Protein AF-A0A2T7V8K8-F1 (afdb_monomer_lite)

Sequence (51 aa):
MSGGEIGMLVLETVLRIRREHASGKAIKAIARDLHLSRKVVRKAIRAPEAD

Radius of gyration: 11.31 Å; chains: 1; bounding box: 33×20×29 Å

Secondary structure (DSSP, 8-state):
-----S-S-HHHHHHHHHHHHHTT--HHHHHHHTT--HHHHHHHHHPPP--

Foldseek 3Di:
DDPPDPCPPLVVLLVVLCVCVVVVDDLVVSCVVVVHDSVSSVCSNPDDPDD

pLDDT: mean 80.51, std 19.21, range [40.03, 97.06]

Structure (mmCIF, N/CA/C/O backbone):
data_AF-A0A2T7V8K8-F1
#
_entry.id   AF-A0A2T7V8K8-F1
#
loop_
_atom_site.group_PDB
_atom_site.id
_atom_site.type_symbol
_atom_site.label_atom_id
_atom_site.label_alt_id
_atom_site.label_comp_id
_atom_site.label_asym_id
_atom_site.label_entity_id
_atom_site.label_seq_id
_atom_site.pdbx_PDB_ins_code
_atom_site.Cartn_x
_atom_site.Cartn_y
_atom_site.Cartn_z
_atom_site.occupancy
_atom_site.B_iso_or_equiv
_atom_site.auth_seq_id
_atom_site.auth_comp_id
_atom_site.auth_asym_id
_atom_site.auth_atom_id
_atom_site.pdbx_PDB_model_num
ATOM 1 N N . MET A 1 1 ? -14.274 7.499 -17.857 1.00 40.41 1 MET A N 1
ATOM 2 C CA . MET A 1 1 ? -13.209 7.131 -16.892 1.00 40.41 1 MET A CA 1
ATOM 3 C C . MET A 1 1 ? -13.329 5.631 -16.678 1.00 40.41 1 MET A C 1
ATOM 5 O O . MET A 1 1 ? -14.431 5.198 -16.410 1.00 40.41 1 MET A O 1
ATOM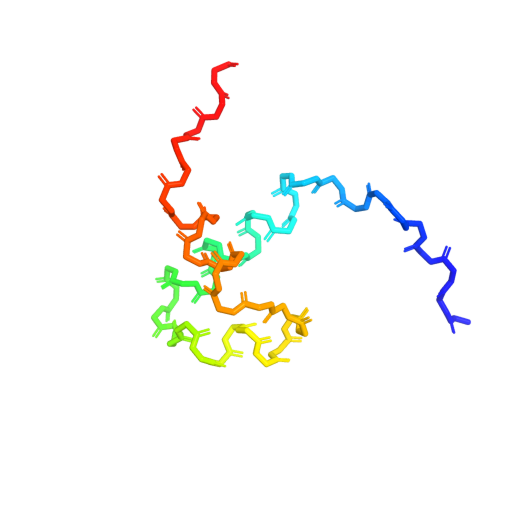 9 N N . SER A 1 2 ? -12.359 4.752 -16.872 1.00 52.25 2 SER A N 1
ATOM 10 C CA . SER A 1 2 ? -10.907 4.850 -16.890 1.00 52.25 2 SER A CA 1
ATOM 11 C C . SER A 1 2 ? -10.418 3.710 -17.791 1.00 52.25 2 SER A C 1
ATOM 13 O O . SER A 1 2 ? -10.525 2.543 -17.427 1.00 52.25 2 SER A O 1
ATOM 15 N N . GLY A 1 3 ? -9.950 4.058 -18.986 1.00 40.03 3 GLY A N 1
ATOM 16 C CA . GLY A 1 3 ? -9.181 3.174 -19.858 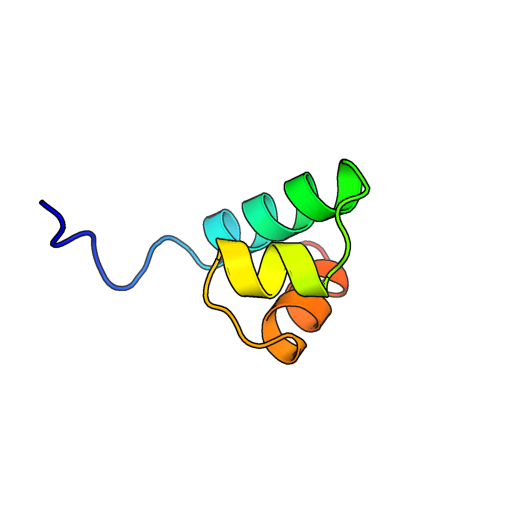1.00 40.03 3 GLY A CA 1
ATOM 17 C C . GLY A 1 3 ? -7.686 3.351 -19.607 1.00 40.03 3 GLY A C 1
ATOM 18 O O . GLY A 1 3 ? -6.930 3.404 -20.564 1.00 40.03 3 GLY A O 1
ATOM 19 N N . GLY A 1 4 ? -7.274 3.511 -18.343 1.00 42.19 4 GLY A N 1
ATOM 20 C CA . GLY A 1 4 ? -5.867 3.577 -17.947 1.00 42.19 4 GLY A CA 1
ATOM 21 C C . GLY A 1 4 ? -5.214 2.196 -18.011 1.00 42.19 4 GLY A C 1
ATOM 22 O O . GLY A 1 4 ? -5.044 1.537 -16.993 1.00 42.19 4 GLY A O 1
ATOM 23 N N . GLU A 1 5 ? -4.942 1.732 -19.230 1.00 47.09 5 GLU A N 1
ATOM 24 C CA . GLU A 1 5 ? -3.601 1.277 -19.612 1.00 47.09 5 GLU A CA 1
ATOM 25 C C . GLU A 1 5 ? -2.923 0.313 -18.618 1.00 47.09 5 GLU A C 1
ATOM 27 O O . GL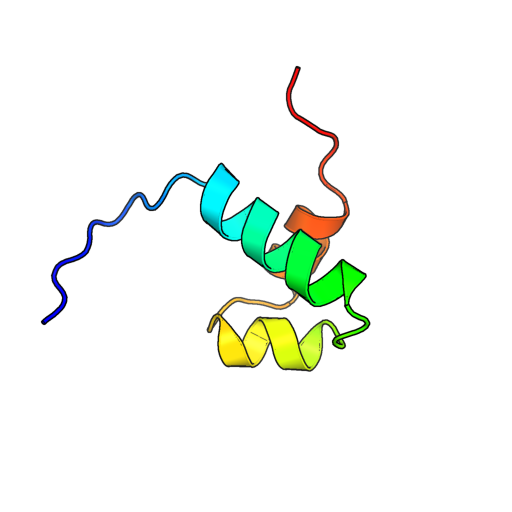U A 1 5 ? -2.022 0.692 -17.882 1.00 47.09 5 GLU A O 1
ATOM 32 N N . ILE A 1 6 ? -3.408 -0.932 -18.555 1.00 43.00 6 ILE A N 1
ATOM 33 C CA . ILE A 1 6 ? -2.756 -2.251 -18.803 1.00 43.00 6 ILE A CA 1
ATOM 34 C C . ILE A 1 6 ? -1.235 -2.439 -18.502 1.00 43.00 6 ILE A C 1
ATOM 36 O O . ILE A 1 6 ? -0.773 -3.569 -18.358 1.00 43.00 6 ILE A O 1
ATOM 40 N N . GLY A 1 7 ? -0.457 -1.377 -18.312 1.00 44.03 7 GLY A N 1
ATOM 41 C CA . GLY A 1 7 ? 0.939 -1.350 -17.897 1.00 44.03 7 GLY A CA 1
ATOM 42 C C . GLY A 1 7 ? 1.278 -0.113 -17.059 1.00 44.03 7 GLY A C 1
ATOM 43 O O . GLY A 1 7 ? 2.295 0.520 -17.323 1.00 44.03 7 GLY A O 1
ATOM 44 N N . MET A 1 8 ? 0.471 0.234 -16.043 1.00 51.25 8 MET A N 1
ATOM 45 C CA . MET A 1 8 ? 0.946 1.079 -14.939 1.00 51.25 8 MET A CA 1
ATOM 46 C C . MET A 1 8 ? 2.207 0.403 -14.395 1.00 51.25 8 MET A C 1
ATOM 48 O O . MET A 1 8 ? 2.117 -0.672 -13.794 1.00 51.25 8 MET A O 1
ATOM 52 N N . LEU A 1 9 ? 3.361 0.974 -14.759 1.00 57.31 9 LEU A N 1
ATOM 53 C CA . LEU A 1 9 ? 4.712 0.424 -14.656 1.00 57.31 9 LEU A CA 1
ATOM 54 C C . LEU A 1 9 ? 4.799 -0.487 -13.433 1.00 57.31 9 LEU A C 1
ATOM 56 O O . LEU A 1 9 ? 4.459 -0.043 -12.341 1.00 57.31 9 LEU A O 1
ATOM 60 N N . VAL A 1 10 ? 5.232 -1.747 -13.577 1.00 67.44 10 VAL A N 1
ATOM 61 C CA . VAL A 1 10 ? 5.378 -2.697 -12.446 1.00 67.44 10 VAL A CA 1
ATOM 62 C C . VAL A 1 10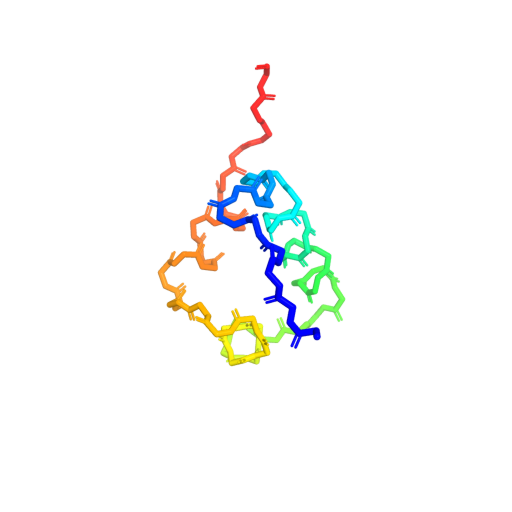 ? 5.978 -2.002 -11.212 1.00 67.44 10 VAL A C 1
ATOM 64 O O . VAL A 1 10 ? 5.545 -2.235 -10.084 1.00 67.44 10 VAL A O 1
ATOM 67 N N . LEU A 1 11 ? 6.897 -1.065 -11.453 1.00 74.62 11 LEU A N 1
ATOM 68 C CA . LEU A 1 11 ? 7.483 -0.160 -10.479 1.00 74.62 11 LEU A CA 1
ATOM 69 C C . LEU A 1 11 ? 6.482 0.731 -9.715 1.00 74.62 11 LEU A C 1
ATOM 71 O O . LEU A 1 11 ? 6.565 0.774 -8.496 1.00 74.62 11 LEU A O 1
ATOM 75 N N . GLU A 1 12 ? 5.530 1.419 -10.352 1.00 84.62 12 GLU A N 1
ATOM 76 C CA . GLU A 1 12 ? 4.546 2.278 -9.668 1.00 84.62 12 GLU A CA 1
ATOM 77 C C . GLU A 1 12 ? 3.679 1.468 -8.696 1.00 84.62 12 GLU A C 1
ATOM 79 O O . GLU A 1 12 ? 3.518 1.850 -7.533 1.00 84.62 12 GLU A O 1
ATOM 84 N N . THR A 1 13 ? 3.190 0.305 -9.135 1.00 86.62 13 THR A N 1
ATOM 85 C CA . THR A 1 13 ? 2.405 -0.593 -8.276 1.00 86.62 13 THR A CA 1
ATOM 86 C C . THR A 1 13 ? 3.249 -1.107 -7.106 1.00 86.62 13 THR A C 1
ATOM 88 O O . THR A 1 13 ? 2.794 -1.095 -5.960 1.00 86.62 13 THR A O 1
ATOM 91 N N . VAL A 1 14 ? 4.498 -1.514 -7.359 1.00 87.19 14 VAL A N 1
ATOM 92 C CA . VAL A 1 14 ? 5.433 -1.962 -6.314 1.00 87.19 14 VAL A CA 1
ATOM 93 C C . VAL A 1 14 ? 5.760 -0.828 -5.338 1.00 87.19 14 VAL A C 1
ATOM 95 O O . VAL A 1 14 ? 5.700 -1.035 -4.127 1.00 87.19 14 VAL A O 1
ATOM 98 N N . LEU A 1 15 ? 6.030 0.382 -5.827 1.00 88.06 15 LEU A N 1
ATOM 99 C CA . LEU A 1 15 ? 6.305 1.566 -5.010 1.00 88.06 15 LEU A CA 1
ATOM 100 C C . LEU A 1 15 ? 5.101 1.955 -4.157 1.00 88.06 15 LEU A C 1
ATOM 102 O O . LEU A 1 15 ? 5.265 2.331 -2.997 1.00 88.06 15 LEU A O 1
ATOM 106 N N . ARG A 1 16 ? 3.883 1.855 -4.695 1.00 91.06 16 ARG A N 1
ATOM 107 C CA . ARG A 1 16 ? 2.656 2.091 -3.931 1.00 91.06 16 ARG A CA 1
ATOM 108 C C . ARG A 1 16 ? 2.492 1.045 -2.831 1.00 91.06 16 ARG A C 1
ATOM 110 O O . ARG A 1 16 ? 2.299 1.420 -1.681 1.00 91.06 16 ARG A O 1
ATOM 117 N N . ILE A 1 17 ? 2.677 -0.242 -3.138 1.00 93.19 17 ILE A N 1
ATOM 118 C CA . ILE A 1 17 ? 2.672 -1.314 -2.128 1.00 93.19 17 ILE A CA 1
ATOM 119 C C . ILE A 1 17 ? 3.708 -1.048 -1.027 1.00 93.19 17 ILE A C 1
ATOM 121 O O . ILE A 1 17 ? 3.379 -1.159 0.153 1.00 93.19 17 ILE A O 1
ATOM 125 N N . ARG A 1 18 ? 4.947 -0.688 -1.391 1.00 91.12 18 ARG A N 1
ATOM 126 C CA . ARG A 1 18 ? 6.028 -0.417 -0.430 1.00 91.12 18 ARG A CA 1
ATOM 127 C C . ARG A 1 18 ? 5.715 0.796 0.443 1.00 91.12 18 ARG A C 1
ATOM 129 O O . ARG A 1 18 ? 5.923 0.714 1.647 1.00 91.12 18 ARG A O 1
ATOM 136 N N . ARG A 1 19 ? 5.159 1.874 -0.121 1.00 92.38 19 ARG A N 1
ATOM 137 C CA . ARG A 1 19 ? 4.741 3.066 0.640 1.00 92.38 19 ARG A CA 1
ATOM 138 C C . ARG A 1 19 ? 3.641 2.759 1.650 1.00 92.38 19 ARG A C 1
ATOM 140 O O . ARG A 1 19 ? 3.777 3.110 2.815 1.00 92.38 19 ARG A O 1
ATOM 147 N N . GLU A 1 20 ? 2.590 2.062 1.228 1.00 94.50 20 GLU A N 1
ATOM 148 C CA . GLU A 1 20 ? 1.498 1.665 2.127 1.00 94.50 20 GLU A CA 1
ATOM 149 C C . GLU A 1 20 ? 1.980 0.692 3.213 1.00 94.50 20 GLU A C 1
ATOM 151 O O . GLU A 1 20 ? 1.548 0.747 4.359 1.00 94.50 20 GLU A O 1
ATOM 156 N N . HIS A 1 21 ? 2.907 -0.206 2.877 1.00 94.31 21 HIS A N 1
ATOM 157 C CA . HIS A 1 21 ? 3.503 -1.094 3.869 1.00 94.31 21 HIS A CA 1
ATOM 158 C C . HIS A 1 21 ? 4.401 -0.330 4.855 1.00 94.31 21 HIS A C 1
ATOM 160 O O . HIS A 1 21 ? 4.356 -0.593 6.054 1.00 94.31 21 HIS A O 1
ATOM 166 N N . ALA A 1 22 ? 5.189 0.636 4.371 1.00 93.88 22 ALA A N 1
ATOM 167 C CA . ALA A 1 22 ? 6.048 1.483 5.197 1.00 93.88 22 ALA A CA 1
ATOM 168 C C . ALA A 1 22 ? 5.251 2.397 6.144 1.00 93.88 22 ALA A C 1
ATOM 170 O O . ALA A 1 22 ? 5.730 2.697 7.232 1.00 93.88 22 ALA A O 1
ATOM 171 N N . SER A 1 23 ? 4.019 2.779 5.784 1.00 94.12 23 SER A N 1
ATOM 172 C CA . SER A 1 23 ? 3.100 3.494 6.682 1.00 94.12 23 SER A CA 1
ATOM 173 C C . SER A 1 23 ? 2.432 2.593 7.733 1.00 94.12 23 SER A C 1
ATOM 175 O O . SER A 1 23 ? 1.609 3.062 8.517 1.00 94.12 23 SER A O 1
ATOM 177 N N . GLY A 1 24 ? 2.779 1.301 7.773 1.00 95.69 24 GLY A N 1
ATOM 178 C CA . GLY A 1 24 ? 2.288 0.344 8.762 1.00 95.69 24 GLY A CA 1
ATOM 179 C C . GLY A 1 24 ? 0.978 -0.348 8.383 1.00 95.69 24 GLY A C 1
ATOM 180 O O . GLY A 1 24 ? 0.434 -1.099 9.198 1.00 95.69 24 GLY A O 1
ATOM 181 N N . LYS A 1 25 ? 0.448 -0.157 7.162 1.00 96.62 25 LYS A N 1
ATOM 182 C CA . LYS A 1 25 ? -0.750 -0.899 6.748 1.00 96.62 25 LYS A CA 1
ATOM 183 C C . LYS A 1 25 ? -0.464 -2.394 6.643 1.00 96.62 25 LYS A C 1
ATOM 185 O O . LYS A 1 25 ? 0.512 -2.850 6.048 1.00 96.62 25 LYS A O 1
ATOM 190 N N . ALA A 1 26 ? -1.410 -3.189 7.137 1.00 96.12 26 ALA A N 1
ATOM 191 C CA . ALA A 1 26 ? -1.358 -4.635 6.999 1.00 96.12 26 ALA A CA 1
ATOM 192 C C . ALA A 1 26 ? -1.464 -5.071 5.526 1.00 96.12 26 ALA A C 1
ATOM 194 O O . ALA A 1 26 ? -2.289 -4.563 4.764 1.00 96.12 26 ALA A O 1
ATOM 195 N N . ILE A 1 27 ? -0.742 -6.135 5.159 1.00 95.31 27 ILE A N 1
ATOM 196 C CA . ILE A 1 27 ? -0.782 -6.759 3.819 1.00 95.31 27 ILE A CA 1
ATOM 197 C C . ILE A 1 27 ? -2.219 -7.051 3.355 1.00 95.31 27 ILE A C 1
ATOM 199 O O . ILE A 1 27 ? -2.531 -6.928 2.173 1.00 95.31 27 ILE A O 1
ATOM 203 N N . LYS A 1 28 ? -3.114 -7.444 4.274 1.00 96.81 28 LYS A N 1
ATOM 204 C CA . LYS A 1 28 ? -4.526 -7.719 3.957 1.00 96.81 28 LYS A CA 1
ATOM 205 C C . LYS A 1 28 ? -5.287 -6.460 3.534 1.00 96.81 28 LYS A C 1
ATOM 207 O O . LYS A 1 28 ? -6.145 -6.584 2.668 1.00 96.81 28 LYS A O 1
ATOM 212 N N . ALA A 1 29 ? -4.991 -5.307 4.135 1.00 97.06 29 ALA A N 1
ATOM 213 C CA . ALA A 1 29 ? -5.596 -4.032 3.761 1.00 97.06 29 ALA A CA 1
ATOM 214 C C . ALA A 1 29 ? -5.086 -3.598 2.383 1.00 97.06 29 ALA A C 1
ATOM 216 O O . ALA A 1 29 ? -5.884 -3.431 1.473 1.00 97.06 29 ALA A O 1
ATOM 217 N N . ILE A 1 30 ? -3.764 -3.607 2.182 1.00 95.06 30 ILE A N 1
ATOM 218 C CA . ILE A 1 30 ? -3.126 -3.261 0.899 1.00 95.06 30 ILE A CA 1
ATOM 219 C C . ILE A 1 30 ? -3.666 -4.126 -0.249 1.00 95.06 30 ILE A C 1
ATOM 221 O O . ILE A 1 30 ? -4.002 -3.622 -1.315 1.00 95.06 30 ILE A O 1
ATOM 225 N N . ALA A 1 31 ? -3.791 -5.436 -0.025 1.00 95.12 31 ALA A N 1
ATOM 226 C CA . ALA A 1 31 ? -4.344 -6.361 -1.011 1.00 95.12 31 ALA A CA 1
ATOM 227 C C . ALA A 1 31 ? -5.803 -6.040 -1.384 1.00 95.12 31 ALA A C 1
ATOM 229 O O . ALA A 1 31 ? -6.184 -6.223 -2.536 1.00 95.12 31 ALA A O 1
ATOM 230 N N . ARG A 1 32 ? -6.617 -5.572 -0.427 1.00 95.69 32 ARG A N 1
ATOM 231 C CA . ARG A 1 32 ? -8.006 -5.170 -0.686 1.00 95.69 32 ARG A CA 1
ATOM 232 C C . ARG A 1 32 ? -8.074 -3.827 -1.402 1.00 95.69 32 ARG A C 1
ATOM 234 O O . ARG A 1 32 ? -8.748 -3.747 -2.419 1.00 95.69 32 ARG A O 1
ATOM 241 N N . ASP A 1 33 ? -7.337 -2.830 -0.921 1.00 93.62 33 ASP A N 1
ATOM 242 C CA . ASP A 1 33 ? -7.315 -1.482 -1.497 1.00 93.62 33 ASP A CA 1
ATOM 243 C C . ASP A 1 33 ? -6.863 -1.525 -2.968 1.00 93.62 33 ASP A C 1
ATOM 245 O O . ASP A 1 33 ? -7.476 -0.916 -3.842 1.00 93.62 33 ASP A O 1
ATOM 249 N N . LEU A 1 34 ? -5.818 -2.307 -3.258 1.00 90.56 34 LEU A N 1
ATOM 250 C CA . LEU A 1 34 ? -5.233 -2.425 -4.597 1.00 90.56 34 LEU A CA 1
ATOM 251 C C . LEU A 1 34 ? -5.843 -3.548 -5.447 1.00 90.56 34 LEU A C 1
ATOM 253 O O . LEU A 1 34 ? -5.418 -3.730 -6.582 1.00 90.56 34 LEU A O 1
ATOM 257 N N . HIS A 1 35 ? -6.809 -4.311 -4.922 1.00 91.62 35 HIS A N 1
ATOM 258 C CA . HIS A 1 35 ? -7.420 -5.458 -5.612 1.00 91.62 35 HIS A CA 1
ATOM 259 C C . HIS A 1 35 ? -6.387 -6.495 -6.103 1.00 91.62 35 HIS A C 1
ATOM 261 O O . HIS A 1 35 ? -6.542 -7.134 -7.143 1.00 91.62 35 HIS A O 1
ATOM 267 N N . LEU A 1 36 ? -5.316 -6.684 -5.326 1.00 90.81 36 LEU A N 1
ATOM 268 C CA . LEU A 1 36 ? -4.216 -7.595 -5.633 1.00 90.81 36 LEU A CA 1
ATOM 269 C C . LEU A 1 36 ? -4.267 -8.850 -4.767 1.00 90.81 36 LEU A C 1
ATOM 271 O O . LEU A 1 36 ? -4.697 -8.846 -3.612 1.00 90.81 36 LEU A O 1
ATOM 275 N N . SER A 1 37 ? -3.709 -9.945 -5.286 1.00 93.06 37 SER A N 1
ATOM 276 C CA . SER A 1 37 ? -3.472 -11.115 -4.445 1.00 93.06 37 SER A CA 1
ATOM 277 C C . SER A 1 37 ? -2.434 -10.796 -3.362 1.00 93.06 37 SER A C 1
ATOM 279 O O . SER A 1 37 ? -1.422 -10.131 -3.599 1.00 93.06 37 SER A O 1
ATOM 281 N N . ARG A 1 38 ? -2.613 -11.362 -2.164 1.00 94.56 38 ARG A N 1
ATOM 282 C CA . ARG A 1 38 ? -1.629 -11.236 -1.069 1.00 94.56 38 ARG A CA 1
ATOM 283 C C . ARG A 1 38 ? -0.237 -11.743 -1.468 1.00 94.56 38 ARG A C 1
ATOM 285 O O . ARG A 1 38 ? 0.761 -11.294 -0.912 1.00 94.56 38 ARG A O 1
ATOM 292 N N . LYS A 1 39 ? -0.167 -12.677 -2.427 1.00 93.75 39 LYS A N 1
ATOM 293 C CA . LYS A 1 39 ? 1.088 -13.200 -2.983 1.00 93.75 39 LYS A CA 1
ATOM 294 C C . LYS A 1 39 ? 1.853 -12.113 -3.742 1.00 93.75 39 LYS A C 1
ATOM 296 O O . LYS A 1 39 ? 3.054 -11.986 -3.528 1.00 93.75 39 LYS A O 1
ATOM 301 N N . VAL A 1 40 ? 1.165 -11.316 -4.562 1.00 91.75 40 VAL A N 1
ATOM 302 C CA . VAL A 1 40 ? 1.766 -10.190 -5.299 1.00 91.75 40 VAL A CA 1
ATOM 303 C C . VAL A 1 40 ? 2.270 -9.125 -4.331 1.00 91.75 40 VAL A C 1
ATOM 305 O O . VAL A 1 40 ? 3.426 -8.728 -4.427 1.00 91.75 40 VAL A O 1
ATOM 308 N N . VAL A 1 41 ? 1.463 -8.753 -3.333 1.00 93.44 41 VAL A N 1
ATOM 309 C CA . VAL A 1 41 ? 1.864 -7.783 -2.299 1.00 93.44 41 VAL A CA 1
ATOM 310 C C . VAL A 1 41 ? 3.126 -8.249 -1.565 1.00 93.44 41 VAL A C 1
ATOM 312 O O . VAL A 1 41 ? 4.088 -7.498 -1.432 1.00 93.44 41 VAL A O 1
ATOM 315 N N . ARG A 1 42 ? 3.180 -9.524 -1.159 1.00 93.94 42 ARG A N 1
ATOM 316 C CA . ARG A 1 42 ? 4.366 -10.098 -0.506 1.00 93.94 42 ARG A CA 1
ATOM 317 C C . ARG A 1 42 ? 5.592 -10.115 -1.423 1.00 93.94 42 AR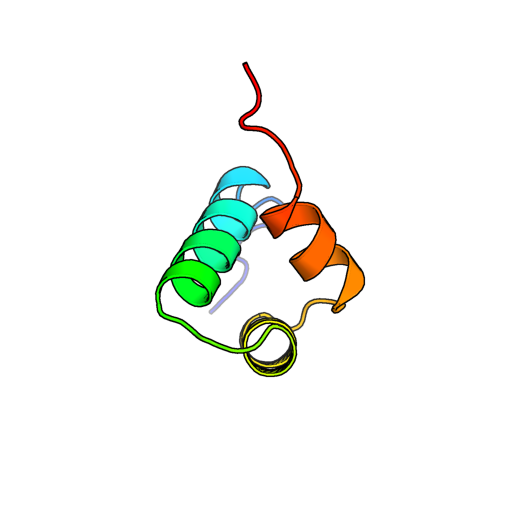G A C 1
ATOM 319 O O . ARG A 1 42 ? 6.697 -9.893 -0.937 1.00 93.94 42 ARG A O 1
ATOM 326 N N . LYS A 1 43 ? 5.414 -10.385 -2.720 1.00 91.31 43 LYS A N 1
ATOM 327 C CA . LYS A 1 43 ? 6.506 -10.350 -3.703 1.00 91.31 43 LYS A CA 1
ATOM 328 C C . LYS A 1 43 ? 7.037 -8.925 -3.883 1.00 91.31 43 LYS A C 1
ATOM 330 O O . LYS A 1 43 ? 8.244 -8.753 -3.879 1.00 91.31 43 LYS A O 1
ATOM 335 N N . ALA A 1 44 ? 6.160 -7.927 -3.955 1.00 90.25 44 ALA A N 1
ATOM 336 C CA . ALA A 1 44 ? 6.536 -6.519 -4.088 1.00 90.25 44 ALA A CA 1
ATOM 337 C C . ALA A 1 44 ? 7.303 -5.976 -2.869 1.00 90.25 44 ALA A C 1
ATOM 339 O O . ALA A 1 44 ? 8.222 -5.186 -3.031 1.00 90.25 44 ALA A O 1
ATOM 340 N N . ILE A 1 45 ? 6.963 -6.423 -1.654 1.00 90.31 45 ILE A N 1
ATOM 341 C CA . ILE A 1 45 ? 7.694 -6.046 -0.430 1.00 90.31 45 ILE A CA 1
ATOM 342 C C . ILE A 1 45 ? 9.084 -6.702 -0.376 1.00 90.31 45 ILE A C 1
ATOM 344 O O . ILE A 1 45 ? 10.017 -6.113 0.158 1.0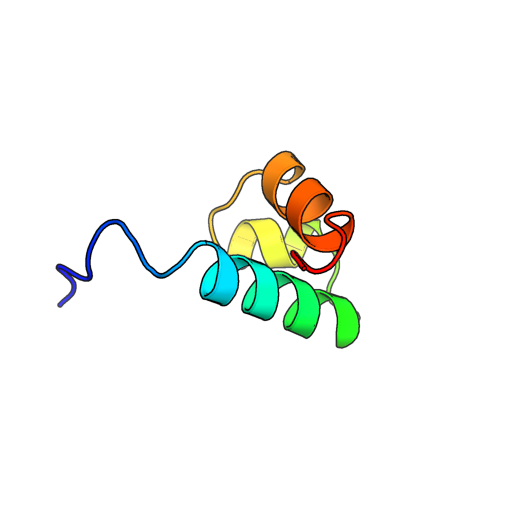0 90.31 45 ILE A O 1
ATOM 348 N N . ARG A 1 46 ? 9.216 -7.930 -0.895 1.00 87.25 46 ARG A N 1
ATOM 349 C CA . ARG A 1 46 ? 10.457 -8.727 -0.847 1.00 87.25 46 ARG A CA 1
ATOM 350 C C . ARG A 1 46 ? 11.376 -8.546 -2.054 1.00 87.25 46 ARG A C 1
ATOM 352 O O . ARG A 1 46 ? 12.484 -9.069 -2.021 1.00 87.25 46 ARG A O 1
ATOM 359 N N . ALA A 1 47 ? 10.909 -7.916 -3.128 1.00 78.00 47 ALA A N 1
ATOM 360 C CA . ALA A 1 47 ? 11.728 -7.699 -4.309 1.00 78.00 47 ALA A CA 1
ATOM 361 C C . ALA A 1 47 ? 12.880 -6.741 -3.948 1.00 78.00 47 ALA A C 1
ATOM 363 O O . ALA A 1 47 ? 12.595 -5.671 -3.400 1.00 78.00 47 ALA A O 1
ATOM 364 N N . PRO A 1 48 ? 14.150 -7.109 -4.210 1.00 66.19 48 PRO A N 1
ATOM 365 C CA . PRO A 1 48 ? 15.246 -6.146 -4.160 1.00 66.19 48 PRO A CA 1
ATOM 366 C C . PRO A 1 48 ? 14.984 -5.033 -5.185 1.00 66.19 48 PRO A C 1
ATOM 368 O O . PRO A 1 48 ? 14.248 -5.248 -6.154 1.00 66.19 48 PRO A O 1
ATOM 371 N N . GLU A 1 49 ? 15.530 -3.837 -4.954 1.00 58.12 49 GLU A N 1
ATOM 372 C CA . GLU A 1 49 ? 15.498 -2.793 -5.983 1.00 58.12 49 GLU A CA 1
ATOM 373 C C . GLU A 1 49 ? 16.212 -3.344 -7.220 1.00 58.12 49 GLU A C 1
ATOM 375 O O . GLU A 1 49 ? 17.260 -3.973 -7.094 1.00 58.12 49 GLU A O 1
ATOM 380 N N . ALA A 1 50 ? 15.564 -3.252 -8.382 1.00 56.16 50 ALA A N 1
ATOM 381 C CA . ALA A 1 50 ? 16.186 -3.679 -9.625 1.00 56.16 50 ALA A CA 1
ATOM 382 C C . ALA A 1 50 ? 17.325 -2.695 -9.923 1.00 56.16 50 ALA A C 1
ATOM 384 O O . ALA A 1 50 ? 17.038 -1.508 -10.082 1.00 56.16 50 ALA A O 1
ATOM 385 N N . ASP A 1 51 ? 18.565 -3.194 -9.914 1.00 47.12 51 ASP A N 1
ATOM 386 C CA . ASP A 1 51 ? 19.751 -2.505 -10.445 1.00 47.12 51 ASP A CA 1
ATOM 387 C C . ASP A 1 51 ? 19.560 -2.104 -11.919 1.00 47.12 51 ASP A C 1
ATOM 389 O O . ASP A 1 51 ? 18.914 -2.878 -12.672 1.00 47.12 51 ASP A O 1
#